Protein AF-A0A6B2ST60-F1 (afdb_monomer_lite)

Structure (mmCIF, N/CA/C/O backbone):
data_AF-A0A6B2ST60-F1
#
_entry.id   AF-A0A6B2ST60-F1
#
loop_
_atom_site.group_PDB
_atom_site.id
_atom_site.type_symbol
_atom_site.label_atom_id
_atom_site.label_alt_id
_atom_site.label_comp_id
_atom_site.label_asym_id
_atom_site.label_entity_id
_atom_site.label_seq_id
_atom_site.pdbx_PDB_ins_code
_atom_site.Cartn_x
_atom_site.Cartn_y
_atom_site.Cartn_z
_atom_site.occupancy
_atom_site.B_iso_or_equiv
_atom_site.auth_seq_id
_atom_site.auth_comp_id
_atom_site.auth_asym_id
_atom_site.auth_atom_id
_atom_site.pdbx_PDB_model_num
ATOM 1 N N . MET A 1 1 ? 48.185 10.633 -62.865 1.00 47.88 1 MET A N 1
ATOM 2 C CA . MET A 1 1 ? 47.017 10.040 -62.180 1.00 47.88 1 MET A CA 1
ATOM 3 C C . MET A 1 1 ? 47.296 10.080 -60.682 1.00 47.88 1 MET A C 1
ATOM 5 O O . MET A 1 1 ? 48.090 9.262 -60.229 1.00 47.88 1 MET A O 1
ATOM 9 N N . PRO A 1 2 ? 46.800 11.068 -59.916 1.00 46.81 2 PRO A N 1
ATOM 10 C CA . PRO A 1 2 ? 47.056 11.098 -58.483 1.00 46.81 2 PRO A CA 1
ATOM 11 C C . PRO A 1 2 ? 46.298 9.936 -57.837 1.00 46.81 2 PRO A C 1
ATOM 13 O O . PRO A 1 2 ? 45.072 9.893 -57.831 1.00 46.81 2 PRO A O 1
ATOM 16 N N . SER A 1 3 ? 47.044 8.956 -57.338 1.00 58.31 3 SER A N 1
ATOM 17 C CA . SER A 1 3 ? 46.531 7.870 -56.511 1.00 58.31 3 SER A CA 1
ATOM 18 C C . SER A 1 3 ? 45.890 8.477 -55.264 1.00 58.31 3 SER A C 1
ATOM 20 O O . SER A 1 3 ? 46.599 9.047 -54.430 1.00 58.31 3 SER A O 1
ATOM 22 N N . ALA A 1 4 ? 44.563 8.392 -55.160 1.00 59.69 4 ALA A N 1
ATOM 23 C CA . ALA A 1 4 ? 43.812 8.849 -54.002 1.00 59.69 4 ALA A CA 1
ATOM 24 C C . ALA A 1 4 ? 44.256 8.041 -52.778 1.00 59.69 4 ALA A C 1
ATOM 26 O O . ALA A 1 4 ? 43.821 6.912 -52.552 1.00 59.69 4 ALA A O 1
ATOM 27 N N . ARG A 1 5 ? 45.180 8.602 -51.995 1.00 66.00 5 ARG A N 1
ATOM 28 C CA . ARG A 1 5 ? 45.523 8.068 -50.682 1.00 66.00 5 ARG A CA 1
ATOM 29 C C . ARG A 1 5 ? 44.326 8.386 -49.800 1.00 66.00 5 ARG A C 1
ATOM 31 O O . ARG A 1 5 ? 44.211 9.510 -49.319 1.00 66.00 5 ARG A O 1
ATOM 38 N N . LEU A 1 6 ? 43.405 7.434 -49.656 1.00 64.38 6 LEU A N 1
ATOM 39 C CA . LEU A 1 6 ? 42.341 7.531 -48.660 1.00 64.38 6 LEU A CA 1
ATOM 40 C C . LEU A 1 6 ? 43.009 7.919 -47.332 1.00 64.38 6 LEU A C 1
ATOM 42 O O . LEU A 1 6 ? 43.951 7.232 -46.916 1.00 64.38 6 LEU A O 1
ATOM 46 N N . PRO A 1 7 ? 42.618 9.044 -46.706 1.00 75.81 7 PRO A N 1
ATOM 47 C CA . PRO A 1 7 ? 43.226 9.451 -45.453 1.00 75.81 7 PRO A CA 1
ATOM 48 C C . PRO A 1 7 ? 43.049 8.289 -44.478 1.00 75.81 7 PRO A C 1
ATOM 50 O O . PRO A 1 7 ? 41.958 7.738 -44.363 1.00 75.81 7 PRO A O 1
ATOM 53 N N . ARG A 1 8 ? 44.129 7.873 -43.805 1.00 77.19 8 ARG A N 1
ATOM 54 C CA . ARG A 1 8 ? 44.174 6.660 -42.954 1.00 77.19 8 ARG A CA 1
ATOM 55 C C . ARG A 1 8 ? 43.119 6.659 -41.830 1.00 77.19 8 ARG A C 1
ATOM 57 O O . ARG A 1 8 ? 42.906 5.637 -41.192 1.00 77.19 8 ARG A O 1
ATOM 64 N N . TRP A 1 9 ? 42.456 7.795 -41.618 1.00 80.94 9 TRP A N 1
ATOM 65 C CA . TRP A 1 9 ? 41.358 8.009 -40.683 1.00 80.94 9 TRP A CA 1
ATOM 66 C C . TRP A 1 9 ? 39.961 7.678 -41.243 1.00 80.94 9 TRP A C 1
ATOM 68 O O . TRP A 1 9 ? 39.014 7.518 -40.485 1.00 80.94 9 TRP A O 1
ATOM 78 N N . LEU A 1 10 ? 39.810 7.506 -42.556 1.00 88.56 10 LEU A N 1
ATOM 79 C CA . LEU A 1 10 ? 38.510 7.223 -43.171 1.00 88.56 10 LEU A CA 1
ATOM 80 C C . LEU A 1 10 ? 38.044 5.790 -42.880 1.00 88.56 10 LEU A C 1
ATOM 82 O O . LEU A 1 10 ? 36.866 5.559 -42.635 1.00 88.56 10 LEU A O 1
ATOM 86 N N . LEU A 1 11 ? 38.985 4.843 -42.823 1.00 89.56 11 LEU A N 1
ATOM 87 C CA . LEU A 1 11 ? 38.706 3.450 -42.480 1.00 89.56 11 LEU A CA 1
ATOM 88 C C . LEU A 1 11 ? 38.106 3.288 -41.064 1.00 89.56 11 LEU A C 1
ATOM 90 O O . LEU A 1 11 ? 37.039 2.682 -40.962 1.00 89.56 11 LEU A O 1
ATOM 94 N N . PRO A 1 12 ? 38.703 3.833 -39.978 1.00 91.75 12 PRO A N 1
ATOM 95 C CA . PRO A 1 12 ? 38.102 3.730 -38.649 1.00 91.75 12 PRO A CA 1
ATOM 96 C C . PRO A 1 12 ? 36.777 4.494 -38.532 1.00 91.75 12 PRO A C 1
ATOM 98 O O . PRO A 1 12 ? 35.884 4.028 -37.832 1.00 91.75 12 PRO A O 1
ATOM 101 N N . VAL A 1 13 ? 36.603 5.616 -39.240 1.00 94.19 13 VAL A N 1
ATOM 102 C CA . VAL A 1 13 ? 35.330 6.361 -39.246 1.00 94.19 13 VAL A CA 1
ATOM 103 C C . VAL A 1 13 ? 34.214 5.549 -39.899 1.00 94.19 13 VAL A C 1
ATOM 105 O O . VAL A 1 13 ? 33.128 5.445 -39.337 1.00 94.19 13 VAL A O 1
ATOM 108 N N . VAL A 1 14 ? 34.474 4.924 -41.048 1.00 94.88 14 VAL A N 1
ATOM 109 C CA . VAL A 1 14 ? 33.489 4.051 -41.705 1.00 94.88 14 VAL A CA 1
ATOM 110 C C . VAL A 1 14 ? 33.150 2.857 -40.815 1.00 94.88 14 VAL A C 1
ATOM 112 O O . VAL A 1 14 ? 31.975 2.530 -40.667 1.00 94.88 14 VAL A O 1
ATOM 115 N N . LEU A 1 15 ? 34.148 2.247 -40.167 1.00 95.94 15 LEU A N 1
ATOM 116 C CA . LEU A 1 15 ? 33.921 1.147 -39.229 1.00 95.94 15 LEU A CA 1
ATOM 117 C C . LEU A 1 15 ? 33.033 1.575 -38.050 1.00 95.94 15 LEU A C 1
ATOM 119 O O . LEU A 1 15 ? 32.111 0.848 -37.691 1.00 95.94 15 LEU A O 1
ATOM 123 N N . LEU A 1 16 ? 33.270 2.767 -37.491 1.00 96.31 16 LEU A N 1
ATOM 124 C CA . LEU A 1 16 ? 32.456 3.339 -36.418 1.00 96.31 16 LEU A CA 1
ATOM 125 C C . LEU A 1 16 ? 31.006 3.560 -36.870 1.00 96.31 16 LEU A C 1
ATOM 127 O O . LEU A 1 16 ? 30.079 3.195 -36.153 1.00 96.31 16 LEU A O 1
ATOM 131 N N . VAL A 1 17 ? 30.801 4.127 -38.062 1.00 96.69 17 VAL A N 1
ATOM 132 C CA . VAL A 1 17 ? 29.460 4.382 -38.613 1.00 96.69 17 VAL A CA 1
ATOM 133 C C . VAL A 1 17 ? 28.707 3.074 -38.851 1.00 96.69 17 VAL A C 1
ATOM 135 O O . VAL A 1 17 ? 27.539 2.969 -38.481 1.00 96.69 17 VAL A O 1
ATOM 138 N N . VAL A 1 18 ? 29.370 2.059 -39.413 1.00 96.88 18 VAL A N 1
ATOM 139 C CA . VAL A 1 18 ? 28.778 0.725 -39.593 1.00 96.88 18 VAL A CA 1
ATOM 140 C C . VAL A 1 18 ? 28.423 0.109 -38.240 1.00 96.88 18 VAL A C 1
ATOM 142 O O . VAL A 1 18 ? 27.311 -0.384 -38.070 1.00 96.88 18 VAL A O 1
ATOM 145 N N . TRP A 1 19 ? 29.326 0.184 -37.259 1.00 96.38 19 TRP A N 1
ATOM 146 C CA . TRP A 1 19 ? 29.090 -0.333 -35.911 1.00 96.38 19 TRP A CA 1
ATOM 147 C C . TRP A 1 19 ? 27.890 0.345 -35.235 1.00 96.38 19 TRP A C 1
ATOM 149 O O . TRP A 1 19 ? 27.014 -0.341 -34.708 1.00 96.38 19 TRP A O 1
ATOM 159 N N . LEU A 1 20 ? 27.792 1.676 -35.322 1.00 96.12 20 LEU A N 1
ATOM 160 C CA . LEU A 1 20 ? 26.656 2.442 -34.803 1.00 96.12 20 LEU A CA 1
ATOM 161 C C . LEU A 1 20 ? 25.350 2.092 -35.525 1.00 96.12 20 LEU A C 1
ATOM 163 O O . LEU A 1 20 ? 24.321 1.944 -34.872 1.00 96.12 20 LEU A O 1
ATOM 167 N N . GLY A 1 21 ? 25.381 1.914 -36.849 1.00 95.94 21 GLY A N 1
ATOM 168 C CA . GLY A 1 21 ? 24.209 1.512 -37.630 1.00 95.94 21 GLY A CA 1
ATOM 169 C C . GLY A 1 21 ? 23.683 0.129 -37.236 1.00 95.94 21 GLY A C 1
ATOM 170 O O . GLY A 1 21 ? 22.478 -0.050 -37.048 1.00 95.94 21 GLY A O 1
ATOM 171 N N . VAL A 1 22 ? 24.580 -0.842 -37.039 1.00 94.31 22 VAL A N 1
ATOM 172 C CA . VAL A 1 22 ? 24.225 -2.186 -36.551 1.00 94.31 22 VAL A CA 1
ATOM 173 C C . VAL A 1 22 ? 23.687 -2.115 -35.119 1.00 94.31 22 VAL A C 1
ATOM 175 O O . VAL A 1 22 ? 22.629 -2.669 -34.840 1.00 94.31 22 VAL A O 1
ATOM 178 N N . GLY A 1 23 ? 24.351 -1.391 -34.215 1.00 91.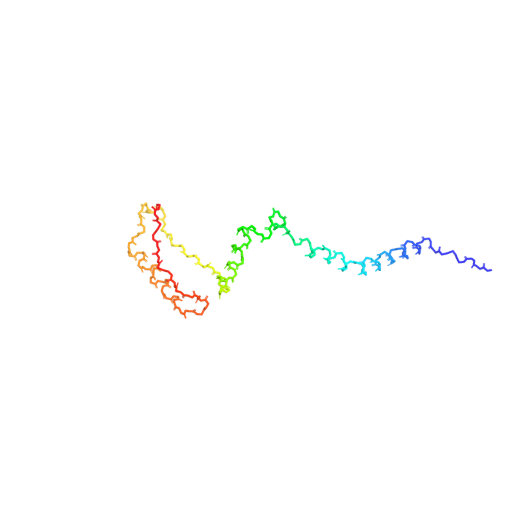50 23 GLY A N 1
ATOM 179 C CA . GLY A 1 23 ? 23.893 -1.231 -32.831 1.00 91.50 23 GLY A CA 1
ATOM 180 C C . GLY A 1 23 ? 22.528 -0.544 -32.720 1.00 91.50 23 GLY A C 1
ATOM 181 O O . GLY A 1 23 ? 21.684 -0.982 -31.944 1.00 91.50 23 GLY A O 1
ATOM 182 N N . ALA A 1 24 ? 22.269 0.481 -33.536 1.00 90.38 24 ALA A N 1
ATOM 183 C CA . ALA A 1 24 ? 20.987 1.185 -33.558 1.00 90.38 24 ALA A CA 1
ATOM 184 C C . ALA A 1 24 ? 19.842 0.316 -34.106 1.00 90.38 24 ALA A C 1
ATOM 186 O O . ALA A 1 24 ? 18.715 0.408 -33.624 1.00 90.38 24 ALA A O 1
ATOM 187 N N . THR A 1 25 ? 20.123 -0.544 -35.089 1.00 88.69 25 THR A N 1
ATOM 188 C CA . THR A 1 25 ? 19.115 -1.439 -35.683 1.00 88.69 25 THR A CA 1
ATOM 189 C C . THR A 1 25 ? 18.858 -2.688 -34.840 1.00 88.69 25 THR A C 1
ATOM 191 O O . THR A 1 25 ? 17.706 -3.101 -34.718 1.00 88.69 25 THR A O 1
ATOM 194 N N . LEU A 1 26 ? 19.891 -3.275 -34.223 1.00 85.38 26 LEU A N 1
ATOM 195 C CA . LEU A 1 26 ? 19.773 -4.481 -33.391 1.00 85.38 26 LEU A CA 1
ATOM 196 C C . LEU A 1 26 ? 19.476 -4.182 -31.910 1.00 85.38 26 LEU A C 1
ATOM 198 O O . LEU A 1 26 ? 18.933 -5.042 -31.219 1.00 85.38 26 LEU A O 1
ATOM 202 N N . GLY A 1 27 ? 19.777 -2.979 -31.414 1.00 81.94 27 GLY A N 1
ATOM 203 C CA . GLY A 1 27 ? 19.562 -2.570 -30.019 1.00 81.94 27 GLY A CA 1
ATOM 204 C C . GLY A 1 27 ? 18.134 -2.803 -29.498 1.00 81.94 27 GLY A C 1
ATOM 205 O O . GLY A 1 27 ? 17.980 -3.403 -28.433 1.00 81.94 27 GLY A O 1
ATOM 206 N N . PRO A 1 28 ? 17.075 -2.442 -30.251 1.00 80.44 28 PRO A N 1
ATOM 207 C CA . PRO A 1 28 ? 15.695 -2.725 -29.854 1.00 80.44 28 PRO A CA 1
ATOM 208 C C . PRO A 1 28 ? 15.377 -4.223 -29.709 1.00 80.44 28 PRO A C 1
ATOM 210 O O . PRO A 1 28 ? 14.531 -4.595 -28.901 1.00 80.44 28 PRO A O 1
ATOM 213 N N . TYR A 1 29 ? 16.055 -5.101 -30.456 1.00 74.50 29 TYR A N 1
ATOM 214 C CA . TYR A 1 29 ? 15.858 -6.552 -30.357 1.00 74.50 29 TYR A CA 1
ATOM 215 C C . TYR A 1 29 ? 16.510 -7.143 -29.102 1.00 74.50 29 TYR A C 1
ATOM 217 O O . TYR A 1 29 ? 15.978 -8.097 -28.540 1.00 74.50 29 TYR A O 1
ATOM 225 N N . ALA A 1 30 ? 17.609 -6.556 -28.617 1.00 68.94 30 ALA A N 1
ATOM 226 C CA . ALA A 1 30 ? 18.214 -6.938 -27.341 1.00 68.94 30 ALA A CA 1
ATOM 227 C C . ALA A 1 30 ? 17.311 -6.584 -26.144 1.00 68.94 30 ALA A C 1
ATOM 229 O O . ALA A 1 30 ? 17.222 -7.361 -25.198 1.00 68.94 30 ALA A O 1
ATOM 230 N N . GLY A 1 31 ? 16.578 -5.464 -26.211 1.00 63.59 31 GLY A N 1
ATOM 231 C CA . GLY A 1 31 ? 15.576 -5.098 -25.199 1.00 63.59 31 GLY A CA 1
ATOM 232 C C . GLY A 1 31 ? 14.417 -6.098 -25.108 1.00 63.59 31 GLY A C 1
ATOM 233 O O . GLY A 1 31 ? 14.001 -6.461 -24.012 1.00 63.59 31 GLY A O 1
ATOM 234 N N . LYS A 1 32 ? 13.973 -6.637 -26.252 1.00 62.28 32 LYS A N 1
ATOM 235 C CA . LYS A 1 32 ? 12.922 -7.671 -26.319 1.00 62.28 32 LYS A CA 1
ATOM 236 C C . LYS A 1 32 ? 13.335 -9.018 -25.717 1.00 62.28 32 LYS A C 1
ATOM 238 O O . LYS A 1 32 ? 12.475 -9.790 -25.309 1.00 62.28 32 LYS A O 1
ATOM 243 N N . LEU A 1 33 ? 14.637 -9.310 -25.625 1.00 58.78 33 LEU A N 1
ATOM 244 C CA . LEU A 1 33 ? 15.136 -10.486 -24.896 1.00 58.78 33 LEU A CA 1
ATOM 245 C C . LEU A 1 33 ? 15.031 -10.305 -23.370 1.00 58.78 33 LEU A C 1
ATOM 247 O O . LEU A 1 33 ? 14.967 -11.295 -22.646 1.00 58.78 33 LEU A O 1
ATOM 251 N N . GLY A 1 34 ? 14.981 -9.062 -22.879 1.00 56.00 34 GLY A N 1
ATOM 252 C CA . GLY A 1 34 ? 14.784 -8.747 -21.462 1.00 56.00 34 GLY A CA 1
ATOM 253 C C . GLY A 1 34 ? 13.336 -8.898 -20.988 1.00 56.00 34 GLY A C 1
ATOM 254 O O . GLY A 1 34 ? 13.116 -9.165 -19.811 1.00 56.00 34 GLY A O 1
ATOM 255 N N . GLU A 1 35 ? 12.349 -8.804 -21.887 1.00 56.62 35 GLU A N 1
ATOM 256 C CA . GLU A 1 35 ? 10.921 -8.954 -21.545 1.00 56.62 35 GLU A CA 1
ATOM 257 C C . GLU A 1 35 ? 10.561 -10.395 -21.128 1.00 56.62 35 GLU A C 1
ATOM 259 O O . GLU A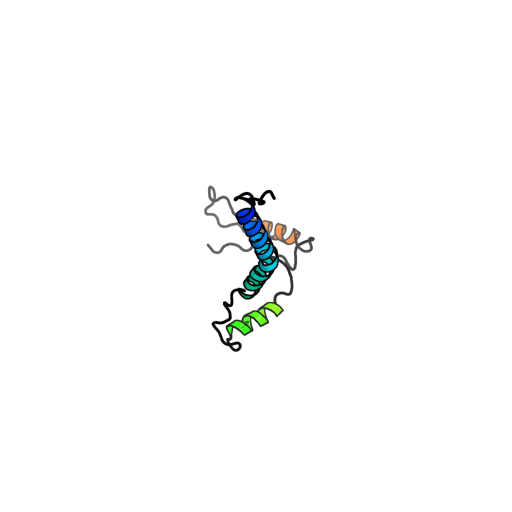 1 35 ? 9.670 -10.608 -20.305 1.00 56.62 35 GLU A O 1
ATOM 264 N N . VAL A 1 36 ? 11.308 -11.391 -21.620 1.00 52.41 36 VAL A N 1
ATOM 265 C CA . VAL A 1 36 ? 11.157 -12.816 -21.256 1.00 52.41 36 VAL A CA 1
ATOM 266 C C . VAL A 1 36 ? 12.076 -13.271 -20.122 1.00 52.41 36 VAL A C 1
ATOM 268 O O . VAL A 1 36 ? 11.943 -14.393 -19.647 1.00 52.41 36 VAL A O 1
ATOM 271 N N . ALA A 1 37 ? 12.922 -12.382 -19.598 1.00 48.53 37 ALA A N 1
ATOM 272 C CA . ALA A 1 37 ? 13.472 -12.518 -18.252 1.00 48.53 37 ALA A CA 1
ATOM 273 C C . ALA A 1 37 ? 12.508 -11.904 -17.219 1.00 48.53 37 ALA A C 1
ATOM 275 O O . ALA A 1 37 ? 12.925 -11.341 -16.208 1.00 48.53 37 ALA A O 1
ATOM 276 N N . THR A 1 38 ? 11.196 -12.010 -17.461 1.00 45.84 38 THR A N 1
ATOM 277 C CA . THR A 1 38 ? 10.221 -11.991 -16.374 1.00 45.84 38 THR A CA 1
ATOM 278 C C . THR A 1 38 ? 10.574 -13.167 -15.487 1.00 45.84 38 THR A C 1
ATOM 280 O O . THR A 1 38 ? 10.294 -14.306 -15.831 1.00 45.84 38 THR A O 1
ATOM 283 N N . ASN A 1 39 ? 11.300 -12.856 -14.418 1.00 48.09 39 ASN A N 1
ATOM 284 C CA . ASN A 1 39 ? 11.401 -13.582 -13.168 1.00 48.09 39 ASN A CA 1
ATOM 285 C C . ASN A 1 39 ? 10.452 -14.789 -13.098 1.00 48.09 39 ASN A C 1
ATOM 287 O O . ASN A 1 39 ? 9.358 -14.695 -12.540 1.00 48.09 39 ASN A O 1
ATOM 291 N N . ASP A 1 40 ? 10.872 -15.918 -13.668 1.00 52.66 40 ASP A N 1
ATOM 292 C CA . ASP A 1 40 ? 10.122 -17.163 -13.599 1.00 52.66 40 ASP A CA 1
ATOM 293 C C . ASP A 1 40 ? 10.377 -17.795 -12.225 1.00 52.66 40 ASP A C 1
ATOM 295 O O . ASP A 1 40 ? 10.899 -18.896 -12.077 1.00 52.66 40 ASP A O 1
ATOM 299 N N . GLN A 1 41 ? 10.033 -17.052 -11.171 1.00 46.81 41 GLN A N 1
ATOM 300 C CA . GLN A 1 41 ? 9.916 -17.577 -9.814 1.00 46.81 41 GLN A CA 1
ATOM 301 C C . GLN A 1 41 ? 8.800 -18.636 -9.724 1.00 46.81 41 GLN A C 1
ATOM 303 O O . GLN A 1 41 ? 8.698 -19.324 -8.711 1.00 46.81 41 GLN A O 1
ATOM 308 N N . ALA A 1 42 ? 8.003 -18.813 -10.788 1.00 49.88 42 ALA A N 1
ATOM 309 C CA . ALA A 1 42 ? 6.992 -19.854 -10.930 1.00 49.88 42 ALA A CA 1
ATOM 310 C C . ALA A 1 42 ? 7.505 -21.141 -11.619 1.00 49.88 42 ALA A C 1
ATOM 312 O O . ALA A 1 42 ? 6.889 -22.191 -11.443 1.00 49.88 42 ALA A O 1
ATOM 313 N N . ALA A 1 43 ? 8.645 -21.125 -12.324 1.00 53.41 43 ALA A N 1
ATOM 314 C CA . ALA A 1 43 ? 9.193 -22.298 -13.026 1.00 53.41 43 ALA A CA 1
ATOM 315 C C . ALA A 1 43 ? 9.664 -23.425 -12.103 1.00 53.41 43 ALA A C 1
ATOM 317 O O . ALA A 1 43 ? 9.896 -24.543 -12.566 1.00 53.41 43 ALA A O 1
ATOM 318 N N . PHE A 1 44 ? 9.799 -23.169 -10.803 1.00 53.94 44 PHE A N 1
ATOM 319 C CA . PHE A 1 44 ? 10.188 -24.203 -9.849 1.00 53.94 44 PHE A CA 1
ATOM 320 C C . PHE A 1 44 ? 9.028 -25.075 -9.374 1.00 53.94 44 PHE A C 1
ATOM 322 O O . PHE A 1 44 ? 9.277 -26.055 -8.672 1.00 53.94 44 PHE A O 1
ATOM 329 N N . LEU A 1 45 ? 7.780 -24.778 -9.753 1.00 54.91 45 LEU A N 1
ATOM 330 C CA . LEU A 1 45 ? 6.628 -25.555 -9.310 1.00 54.91 45 LEU A CA 1
ATOM 331 C C . LEU A 1 45 ? 5.710 -25.912 -10.495 1.00 54.91 45 LEU A C 1
ATOM 333 O O . LEU A 1 45 ? 5.300 -25.030 -11.248 1.00 54.91 45 LEU A O 1
ATOM 337 N N . PRO A 1 46 ? 5.364 -27.203 -10.691 1.00 54.16 46 PRO A N 1
ATOM 338 C CA . PRO A 1 46 ? 4.413 -27.624 -11.718 1.00 54.16 46 PRO A CA 1
ATOM 339 C C . PRO A 1 46 ? 3.120 -26.804 -11.635 1.00 54.16 46 PRO A C 1
ATOM 341 O O . PRO A 1 46 ? 2.670 -26.511 -10.533 1.00 54.16 46 PRO A O 1
ATOM 344 N N . ARG A 1 47 ? 2.452 -26.540 -12.770 1.00 53.78 47 ARG A N 1
ATOM 345 C CA . ARG A 1 47 ? 1.156 -25.811 -12.878 1.00 53.78 47 ARG A CA 1
ATOM 346 C C . ARG A 1 47 ? 0.019 -26.316 -11.963 1.00 53.78 47 ARG A C 1
ATOM 348 O O . ARG A 1 47 ? -1.047 -25.716 -11.902 1.00 53.78 47 ARG A O 1
ATOM 355 N N . ASN A 1 48 ? 0.242 -27.431 -11.276 1.00 50.75 48 ASN A N 1
ATOM 356 C CA . ASN A 1 48 ? -0.681 -28.103 -10.370 1.00 50.75 48 ASN A CA 1
ATOM 357 C C . ASN A 1 48 ? -0.337 -27.840 -8.892 1.00 50.75 48 ASN A C 1
ATOM 359 O O . ASN A 1 48 ? -0.971 -28.426 -8.017 1.00 50.75 48 ASN A O 1
ATOM 363 N N . ALA A 1 49 ? 0.688 -27.031 -8.615 1.00 62.81 49 ALA A N 1
ATOM 364 C CA . ALA A 1 49 ? 1.087 -26.665 -7.272 1.00 62.81 49 ALA A CA 1
ATOM 365 C C . ALA A 1 49 ? 0.002 -25.803 -6.626 1.00 62.81 49 ALA A C 1
ATOM 367 O O . ALA A 1 49 ? -0.528 -24.862 -7.219 1.00 62.81 49 ALA A O 1
ATOM 368 N N . GLU A 1 50 ? -0.317 -26.132 -5.381 1.00 59.25 50 GLU A N 1
ATOM 369 C CA . GLU A 1 50 ? -1.298 -25.419 -4.567 1.00 59.25 50 GLU A CA 1
ATOM 370 C C . GLU A 1 50 ? -0.980 -23.916 -4.475 1.00 59.25 50 GLU A C 1
ATOM 372 O O . GLU A 1 50 ? -1.882 -23.085 -4.546 1.00 59.25 50 GLU A O 1
ATOM 377 N N . SER A 1 51 ? 0.310 -23.561 -4.482 1.00 62.91 51 SER A N 1
ATOM 378 C CA . SER A 1 51 ? 0.810 -22.183 -4.487 1.00 62.91 51 SER A CA 1
ATOM 379 C C . SER A 1 51 ? 0.373 -21.357 -5.706 1.00 62.91 51 SER A C 1
ATOM 381 O O . SER A 1 51 ? 0.163 -20.156 -5.570 1.00 62.91 51 SER A O 1
ATOM 383 N N . THR A 1 52 ? 0.176 -21.968 -6.881 1.00 64.31 52 THR A N 1
ATOM 384 C CA . THR A 1 52 ? -0.305 -21.252 -8.080 1.00 64.31 52 THR A CA 1
ATOM 385 C C . THR A 1 52 ? -1.813 -21.013 -8.021 1.00 64.31 52 THR A C 1
ATOM 387 O O . THR A 1 52 ? -2.288 -19.951 -8.415 1.00 64.31 52 THR A O 1
ATOM 390 N N . ARG A 1 53 ? -2.576 -21.956 -7.449 1.00 66.12 53 ARG A N 1
ATOM 391 C CA . ARG A 1 53 ? -4.031 -21.800 -7.269 1.00 66.12 53 ARG A CA 1
ATOM 392 C C . ARG A 1 53 ? -4.375 -20.655 -6.314 1.00 66.12 53 ARG A C 1
ATOM 394 O O . ARG A 1 53 ? -5.388 -19.995 -6.513 1.00 66.12 53 ARG A O 1
ATOM 401 N N . VAL A 1 54 ? -3.527 -20.397 -5.314 1.00 69.81 54 VAL A N 1
ATOM 402 C CA . VAL A 1 54 ? -3.688 -19.257 -4.394 1.00 69.81 54 VAL A CA 1
ATOM 403 C C . VAL A 1 54 ? -3.554 -17.920 -5.128 1.00 69.81 54 VAL A C 1
ATOM 405 O O . VAL A 1 54 ? -4.330 -17.011 -4.859 1.00 69.81 54 VAL A O 1
ATOM 408 N N . ILE A 1 55 ? -2.633 -17.805 -6.088 1.00 64.25 55 ILE A N 1
ATOM 409 C CA . ILE A 1 55 ? -2.436 -16.574 -6.874 1.00 64.25 55 ILE A CA 1
ATOM 410 C C . ILE A 1 55 ? -3.649 -16.294 -7.775 1.00 64.25 55 ILE A C 1
ATOM 412 O O . ILE A 1 55 ? -4.111 -15.158 -7.867 1.00 64.25 55 ILE A O 1
ATOM 416 N N . ASP A 1 56 ? -4.207 -17.326 -8.410 1.00 66.19 56 ASP A N 1
ATOM 417 C CA . ASP A 1 56 ? -5.423 -17.170 -9.217 1.00 66.19 56 ASP A CA 1
ATOM 418 C C . ASP A 1 56 ? -6.649 -16.842 -8.354 1.00 66.19 56 ASP A C 1
ATOM 420 O O . ASP A 1 56 ? -7.483 -16.031 -8.754 1.00 66.19 56 ASP A O 1
ATOM 424 N N . ALA A 1 57 ? -6.733 -17.404 -7.144 1.00 68.25 57 ALA A N 1
ATOM 425 C CA . ALA A 1 57 ? -7.768 -17.047 -6.180 1.00 68.25 57 ALA A CA 1
ATOM 426 C C . ALA A 1 57 ? -7.620 -15.599 -5.674 1.00 68.25 57 ALA A C 1
ATOM 428 O O . ALA A 1 57 ? -8.629 -14.916 -5.530 1.00 68.25 57 ALA A O 1
ATOM 429 N N . GLN A 1 58 ? -6.396 -15.101 -5.453 1.00 64.62 58 GLN A N 1
ATOM 430 C CA . GLN A 1 58 ? -6.140 -13.717 -5.025 1.00 64.62 58 GLN A CA 1
ATOM 431 C C . GLN A 1 58 ? -6.624 -12.678 -6.040 1.00 64.62 58 GLN A C 1
ATOM 433 O O . GLN A 1 58 ? -7.189 -11.668 -5.635 1.00 64.62 58 GLN A O 1
ATOM 438 N N . ARG A 1 59 ? -6.528 -12.957 -7.347 1.00 64.62 59 ARG A N 1
ATOM 439 C CA . ARG A 1 59 ? -7.084 -12.067 -8.384 1.00 64.62 59 ARG A CA 1
ATOM 440 C C . ARG A 1 59 ? -8.599 -11.870 -8.277 1.00 64.62 59 ARG A C 1
ATOM 442 O O . ARG A 1 59 ? -9.106 -10.849 -8.721 1.00 64.62 59 ARG A O 1
ATOM 449 N N . ALA A 1 60 ? -9.327 -12.816 -7.681 1.00 63.81 60 ALA A N 1
ATOM 450 C CA . ALA A 1 60 ? -10.753 -12.651 -7.394 1.00 63.81 60 ALA A CA 1
ATOM 451 C C . ALA A 1 60 ? -11.025 -11.759 -6.163 1.00 63.81 60 ALA A C 1
ATOM 453 O O . ALA A 1 60 ? -12.163 -11.339 -5.955 1.00 63.81 60 ALA A O 1
ATOM 454 N N . PHE A 1 61 ? -10.003 -11.473 -5.350 1.00 64.00 61 PHE A N 1
ATOM 455 C CA . PHE A 1 61 ? -10.057 -10.563 -4.202 1.00 64.00 61 PHE A CA 1
ATOM 456 C C . PHE A 1 61 ? -9.462 -9.175 -4.495 1.00 64.00 61 PHE A C 1
ATOM 458 O O . PHE A 1 61 ? -9.768 -8.248 -3.748 1.00 64.00 61 PHE A O 1
ATOM 465 N N . ASP A 1 62 ? -8.715 -9.000 -5.594 1.00 58.59 62 ASP A N 1
ATOM 466 C CA . ASP A 1 62 ? -8.300 -7.696 -6.155 1.00 58.59 62 ASP A CA 1
ATOM 467 C C . ASP A 1 62 ? -9.500 -6.942 -6.768 1.00 58.59 62 ASP A C 1
ATOM 469 O O . ASP A 1 62 ? -9.531 -6.600 -7.949 1.00 58.59 62 ASP A O 1
ATOM 473 N N . GLN A 1 63 ? -10.554 -6.729 -5.980 1.00 56.59 63 GLN A N 1
ATOM 474 C CA . GLN A 1 63 ? -11.782 -6.080 -6.448 1.00 56.59 63 GLN A CA 1
ATOM 475 C C . GLN A 1 63 ? -11.740 -4.552 -6.333 1.00 56.59 63 GLN A C 1
ATOM 477 O O . GLN A 1 63 ? -12.585 -3.886 -6.926 1.00 56.59 63 GLN A O 1
ATOM 482 N N . GLU A 1 64 ? -10.750 -3.975 -5.646 1.00 60.38 64 GLU A N 1
ATOM 483 C CA . GLU A 1 64 ? -10.618 -2.526 -5.484 1.00 60.38 64 GLU A CA 1
ATOM 484 C C . GLU A 1 64 ? -9.140 -2.119 -5.541 1.00 60.38 64 GLU A C 1
ATOM 486 O O . GLU A 1 64 ? -8.336 -2.571 -4.729 1.00 60.38 64 GLU A O 1
ATOM 491 N N . GLU A 1 65 ? -8.791 -1.234 -6.481 1.00 70.38 65 GLU A N 1
ATOM 492 C CA . GLU A 1 65 ? -7.470 -0.598 -6.649 1.00 70.38 65 GLU A CA 1
ATOM 493 C C . GLU A 1 65 ? -7.198 0.409 -5.505 1.00 70.38 65 GLU A C 1
ATOM 495 O O . GLU A 1 65 ? -6.910 1.588 -5.706 1.00 70.38 65 GLU A O 1
ATOM 500 N N . SER A 1 66 ? -7.384 -0.039 -4.265 1.00 75.31 66 SER A N 1
ATOM 501 C CA . SER A 1 66 ? -7.234 0.753 -3.052 1.00 75.31 66 SER A CA 1
ATOM 502 C C . SER A 1 66 ? -6.004 0.291 -2.282 1.00 75.31 66 SER A C 1
ATOM 504 O O . SER A 1 66 ? -5.714 -0.899 -2.170 1.00 75.31 66 SER A O 1
ATOM 506 N N . VAL A 1 67 ? -5.251 1.254 -1.760 1.00 82.75 67 VAL A N 1
ATOM 507 C CA . VAL A 1 67 ? -4.082 0.979 -0.924 1.00 82.75 67 VAL A CA 1
ATOM 508 C C . VAL A 1 67 ? -4.505 1.126 0.539 1.00 82.75 67 VAL A C 1
ATOM 510 O O . VAL A 1 67 ? -5.150 2.124 0.874 1.00 82.75 67 VAL A O 1
ATOM 513 N N . PRO A 1 68 ? -4.156 0.180 1.431 1.00 86.94 68 PRO A N 1
ATOM 514 C CA . PRO A 1 68 ? -4.486 0.301 2.844 1.00 86.94 68 PRO A CA 1
ATOM 515 C C . PRO A 1 68 ? -3.790 1.518 3.465 1.00 86.94 68 PRO A C 1
ATOM 517 O O . PRO A 1 68 ? -2.576 1.687 3.349 1.00 86.94 68 PRO A O 1
ATOM 520 N N . ALA A 1 69 ? -4.560 2.345 4.171 1.00 89.19 69 ALA A N 1
ATOM 521 C CA . ALA A 1 69 ? -4.050 3.442 4.984 1.00 89.19 69 ALA A CA 1
ATOM 522 C C . ALA A 1 69 ? -4.103 3.056 6.469 1.00 89.19 69 ALA A C 1
ATOM 524 O O . ALA A 1 69 ? -5.148 2.645 6.971 1.00 89.19 69 ALA A O 1
ATOM 525 N N . ILE A 1 70 ? -2.982 3.205 7.178 1.00 91.19 70 ILE A N 1
ATOM 526 C CA . ILE A 1 70 ? -2.863 2.879 8.606 1.00 91.19 70 ILE A CA 1
ATOM 527 C C . ILE A 1 70 ? -2.558 4.168 9.370 1.00 91.19 70 ILE A C 1
ATOM 529 O O . ILE A 1 70 ? -1.588 4.857 9.059 1.00 91.19 70 ILE A O 1
ATOM 533 N N . VAL A 1 71 ? -3.376 4.492 10.374 1.00 91.06 71 VAL A N 1
ATOM 534 C CA . VAL A 1 71 ? -3.194 5.672 11.234 1.00 91.06 71 VAL A CA 1
ATOM 535 C C . VAL A 1 71 ? -2.875 5.217 12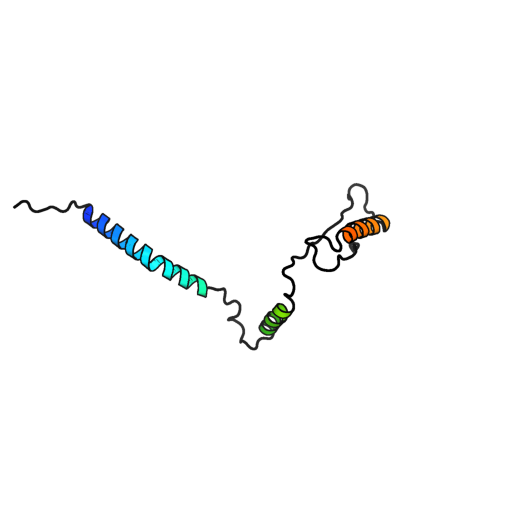.652 1.00 91.06 71 VAL A C 1
ATOM 537 O O . VAL A 1 71 ? -3.610 4.418 13.229 1.00 91.06 71 VAL A O 1
ATOM 540 N N . VAL A 1 72 ? -1.791 5.746 13.220 1.00 90.81 72 VAL A N 1
ATOM 541 C CA . VAL A 1 72 ? -1.321 5.407 14.568 1.00 90.81 72 VAL A CA 1
ATOM 542 C C . VAL A 1 72 ? -1.375 6.655 15.444 1.00 90.81 72 VAL A C 1
ATOM 544 O O . VAL A 1 72 ? -0.764 7.671 15.119 1.00 90.81 72 VAL A O 1
ATOM 547 N N . TRP A 1 73 ? -2.098 6.575 16.562 1.00 87.69 73 TRP A N 1
ATOM 548 C CA . TRP A 1 73 ? -2.072 7.595 17.613 1.00 87.69 73 TRP A CA 1
ATOM 549 C C . TRP A 1 73 ? -1.064 7.196 18.684 1.00 87.69 73 TRP A C 1
ATOM 551 O O . TRP A 1 73 ? -1.134 6.092 19.217 1.00 87.69 73 TRP A O 1
ATOM 561 N N . THR A 1 74 ? -0.158 8.108 19.027 1.00 83.50 74 THR A N 1
ATOM 562 C CA . THR A 1 74 ? 0.822 7.923 20.101 1.00 83.50 74 THR A CA 1
ATOM 563 C C . THR A 1 74 ? 0.552 8.912 21.236 1.00 83.50 74 THR A C 1
ATOM 565 O O . THR A 1 74 ? 0.104 10.037 21.005 1.00 83.50 74 THR A O 1
ATOM 568 N N . ALA A 1 75 ? 0.794 8.487 22.476 1.00 74.88 75 ALA A N 1
ATOM 569 C CA . ALA A 1 75 ? 0.868 9.378 23.631 1.00 74.88 75 ALA A CA 1
ATOM 570 C C . ALA A 1 75 ? 2.342 9.654 23.945 1.00 74.88 75 ALA A C 1
ATOM 572 O O . ALA A 1 75 ? 3.179 8.761 23.813 1.00 74.88 75 ALA A O 1
ATOM 573 N N . ASP A 1 76 ? 2.663 10.888 24.331 1.00 71.19 76 ASP A N 1
ATOM 574 C CA . ASP A 1 76 ? 4.039 11.287 24.620 1.00 71.19 76 ASP A CA 1
ATOM 575 C C . ASP A 1 76 ? 4.548 10.554 25.874 1.00 71.19 76 ASP A C 1
ATOM 577 O O . ASP A 1 76 ? 4.063 10.757 26.993 1.00 71.19 76 ASP A O 1
ATOM 581 N N . SER A 1 77 ? 5.510 9.652 25.678 1.00 59.16 77 SER A N 1
ATOM 582 C CA . SER A 1 77 ? 5.996 8.725 26.702 1.00 59.16 77 SER A CA 1
ATOM 583 C C . SER A 1 77 ? 6.783 9.414 27.819 1.00 59.16 77 SER A C 1
ATOM 585 O O . SER A 1 77 ? 7.085 8.784 28.830 1.00 59.16 77 SER A O 1
ATOM 587 N N . ALA A 1 78 ? 7.124 10.700 27.667 1.00 55.91 78 ALA A N 1
ATOM 588 C CA . ALA A 1 78 ? 7.848 11.460 28.685 1.00 55.91 78 ALA A CA 1
ATOM 589 C C . ALA A 1 78 ? 7.006 11.751 29.943 1.00 55.91 78 ALA A C 1
ATOM 591 O O . ALA A 1 78 ? 7.570 11.998 31.007 1.00 55.91 78 ALA A O 1
ATOM 592 N N . ALA A 1 79 ? 5.673 11.700 29.846 1.00 52.09 79 ALA A N 1
ATOM 593 C CA . ALA A 1 79 ? 4.774 11.992 30.966 1.00 52.09 79 ALA A CA 1
ATOM 594 C C . ALA A 1 79 ? 3.902 10.802 31.391 1.00 52.09 79 ALA A C 1
ATOM 596 O O . ALA A 1 79 ? 3.152 10.908 32.364 1.00 52.09 79 ALA A O 1
ATOM 597 N N . SER A 1 80 ? 3.925 9.683 30.666 1.00 53.69 80 SER A N 1
ATOM 598 C CA . SER A 1 80 ? 2.920 8.642 30.863 1.00 53.69 80 SER A CA 1
ATOM 599 C C . SER A 1 80 ? 3.418 7.274 30.408 1.00 53.69 80 SER A C 1
ATOM 601 O O . SER A 1 80 ? 3.326 6.925 29.240 1.00 53.69 80 SER A O 1
ATOM 603 N N . SER A 1 81 ? 3.791 6.425 31.365 1.00 54.75 81 SER A N 1
ATOM 604 C CA . SER A 1 81 ? 3.636 4.961 31.253 1.00 54.75 81 SER A CA 1
ATOM 605 C C . SER A 1 81 ? 2.148 4.549 31.276 1.00 54.75 81 SER A C 1
ATOM 607 O O . SER A 1 81 ? 1.797 3.434 31.654 1.00 54.75 81 SER A O 1
ATOM 609 N N . GLU A 1 82 ? 1.254 5.493 30.980 1.00 61.00 82 GLU A N 1
ATOM 610 C CA . GLU A 1 82 ? -0.188 5.376 31.109 1.00 61.00 82 GLU A CA 1
ATOM 611 C C . GLU A 1 82 ? -0.718 4.906 29.757 1.00 61.00 82 GLU A C 1
ATOM 613 O O . GLU A 1 82 ? -0.468 5.537 28.727 1.00 61.00 82 GLU A O 1
ATOM 618 N N . ARG A 1 83 ? -1.433 3.777 29.759 1.00 66.19 83 ARG A N 1
ATOM 619 C CA . ARG A 1 83 ? -2.177 3.313 28.585 1.00 66.19 83 ARG A CA 1
ATOM 620 C C . ARG A 1 83 ? -3.077 4.439 28.072 1.00 66.19 83 ARG A C 1
ATOM 622 O O . ARG A 1 83 ? -3.614 5.216 28.865 1.00 66.19 83 ARG A O 1
ATOM 629 N N . LEU A 1 84 ? -3.260 4.499 26.750 1.00 73.38 84 LEU A N 1
ATOM 630 C CA . LEU A 1 84 ? -4.227 5.408 26.132 1.00 73.38 84 LEU A CA 1
ATOM 631 C C . LEU A 1 84 ? -5.582 5.248 26.833 1.00 73.38 84 LEU A C 1
ATOM 633 O O . LEU A 1 84 ? -6.092 4.137 26.965 1.00 73.38 84 LEU A O 1
ATOM 637 N N . ARG A 1 85 ? -6.154 6.356 27.309 1.00 80.44 85 ARG A N 1
ATOM 638 C CA . ARG A 1 85 ? -7.441 6.339 28.016 1.00 80.44 85 ARG A CA 1
ATOM 639 C C . ARG A 1 85 ? -8.579 6.098 27.027 1.00 80.44 85 ARG A C 1
ATOM 641 O O . ARG A 1 85 ? -8.516 6.561 25.886 1.00 80.44 85 ARG A O 1
ATOM 648 N N . ASP A 1 86 ? -9.685 5.528 27.501 1.00 85.12 86 ASP A N 1
ATOM 649 C CA . ASP A 1 86 ? -10.907 5.317 26.704 1.00 85.12 86 ASP A CA 1
ATOM 650 C C . ASP A 1 86 ? -11.395 6.600 26.011 1.00 85.12 86 ASP A C 1
ATOM 652 O O . ASP A 1 86 ? -11.902 6.576 24.888 1.00 85.12 86 ASP A O 1
ATOM 656 N N . SER A 1 87 ? -11.203 7.760 26.649 1.00 85.69 87 SER A N 1
ATOM 657 C CA . SER A 1 87 ? -11.555 9.062 26.075 1.00 85.69 87 SER A CA 1
ATOM 658 C C . SER A 1 87 ? -10.710 9.426 24.849 1.00 85.69 87 SER A C 1
ATOM 660 O O . SER A 1 87 ? -11.236 10.003 23.894 1.00 85.69 87 SER A O 1
ATOM 662 N N . GLN A 1 88 ? -9.424 9.066 24.844 1.00 86.94 88 GLN A N 1
ATOM 663 C CA . GLN A 1 88 ? -8.516 9.275 23.716 1.00 86.94 88 GLN A CA 1
ATOM 664 C C . GLN A 1 88 ? -8.856 8.316 22.572 1.00 86.94 88 GLN A C 1
ATOM 666 O O . GLN A 1 88 ? -8.951 8.750 21.424 1.00 86.94 88 GLN A O 1
ATOM 671 N N . GLN A 1 89 ? -9.153 7.049 22.880 1.00 89.50 89 GLN A N 1
ATOM 672 C CA . GLN A 1 89 ? -9.629 6.084 21.887 1.00 89.50 89 GLN A CA 1
ATOM 673 C C . GLN A 1 89 ? -10.956 6.534 21.253 1.00 89.50 89 GLN A C 1
ATOM 675 O O . GLN A 1 89 ? -11.121 6.485 20.030 1.00 89.50 89 GLN A O 1
ATOM 680 N N . ALA A 1 90 ? -11.900 7.030 22.057 1.00 91.44 90 ALA A N 1
ATOM 681 C CA . ALA A 1 90 ? -13.166 7.563 21.564 1.00 91.44 90 ALA A CA 1
ATOM 682 C C . ALA A 1 90 ? -12.962 8.797 20.668 1.00 91.44 90 ALA A C 1
ATOM 684 O O . ALA A 1 90 ? -13.668 8.958 19.669 1.00 91.44 90 ALA A O 1
ATOM 685 N N . ALA A 1 91 ? -11.993 9.657 20.996 1.00 91.12 91 ALA A N 1
ATOM 686 C CA . ALA A 1 91 ? -11.629 10.805 20.172 1.00 91.12 91 ALA A CA 1
ATOM 687 C C . ALA A 1 91 ? -11.013 10.384 18.829 1.00 91.12 91 ALA A C 1
ATOM 689 O O . ALA A 1 91 ? -11.483 10.849 17.790 1.00 91.12 91 ALA A O 1
ATOM 690 N N . ALA A 1 92 ? -10.048 9.460 18.836 1.00 91.81 92 ALA A N 1
ATOM 691 C CA . ALA A 1 92 ? -9.437 8.907 17.625 1.00 91.81 92 ALA A CA 1
ATOM 692 C C . ALA A 1 92 ? -10.483 8.236 16.723 1.00 91.81 92 ALA A C 1
ATOM 694 O O . ALA A 1 92 ? -10.571 8.513 15.529 1.00 91.81 92 ALA A O 1
ATOM 695 N N . THR A 1 93 ? -11.374 7.442 17.317 1.00 93.56 93 THR A N 1
ATOM 696 C CA . THR A 1 93 ? -12.475 6.799 16.593 1.00 93.56 93 THR A CA 1
ATOM 697 C C . THR A 1 93 ? -13.422 7.826 15.965 1.00 93.56 93 THR A C 1
ATOM 699 O O . THR A 1 93 ? -13.888 7.639 14.844 1.00 93.56 93 THR A O 1
ATOM 702 N N . ARG A 1 94 ? -13.727 8.929 16.659 1.00 93.69 94 ARG A N 1
ATOM 703 C CA . ARG A 1 94 ? -14.569 10.001 16.106 1.00 93.69 94 ARG A CA 1
ATOM 704 C C . ARG A 1 94 ? -13.890 10.708 14.931 1.00 93.69 94 ARG A C 1
ATOM 706 O O . ARG A 1 94 ? -14.569 11.010 13.956 1.00 93.69 94 ARG A O 1
ATOM 713 N N . ALA A 1 95 ? -12.580 10.941 15.017 1.00 92.50 95 ALA A N 1
ATOM 714 C CA . ALA A 1 95 ? -11.804 11.511 13.919 1.00 92.50 95 ALA A CA 1
ATOM 715 C C . ALA A 1 95 ? -11.823 10.589 12.688 1.00 92.50 95 ALA A C 1
ATOM 717 O O . ALA A 1 95 ? -12.137 11.046 11.595 1.00 92.50 95 ALA A O 1
ATOM 718 N N . LEU A 1 96 ? -11.600 9.286 12.875 1.00 92.69 96 LEU A N 1
ATOM 719 C CA . LEU A 1 96 ? -11.674 8.291 11.800 1.00 92.69 96 LEU A CA 1
ATOM 720 C C . LEU A 1 96 ? -13.053 8.238 11.132 1.00 92.69 96 LEU A C 1
ATOM 722 O O . LEU A 1 96 ? -13.140 8.294 9.912 1.00 92.69 96 LEU A O 1
ATOM 726 N N . ARG A 1 97 ? -14.137 8.229 11.916 1.00 91.62 97 ARG A N 1
ATOM 727 C CA . ARG A 1 97 ? -15.508 8.241 11.370 1.00 91.62 97 ARG A CA 1
ATOM 728 C C . ARG A 1 97 ? -15.833 9.488 10.556 1.00 91.62 97 ARG A C 1
ATOM 730 O O . ARG A 1 97 ? -16.718 9.441 9.714 1.00 91.62 97 ARG A O 1
ATOM 737 N N . SER A 1 98 ? -15.142 10.606 10.784 1.00 90.50 98 SER A N 1
ATOM 738 C CA . SER A 1 98 ? -15.344 11.801 9.953 1.00 90.50 98 SER A CA 1
ATOM 739 C C . SER A 1 98 ? -14.853 11.624 8.510 1.00 90.50 98 SER A C 1
ATOM 741 O O . SER A 1 98 ? -15.216 12.417 7.648 1.00 90.50 98 SER A O 1
ATOM 743 N N . LEU A 1 99 ? -14.061 10.577 8.247 1.00 89.31 99 LEU A N 1
ATOM 744 C CA . LEU A 1 99 ? -13.570 10.212 6.921 1.00 89.31 99 LEU A CA 1
ATOM 745 C C . LEU A 1 99 ? -14.510 9.245 6.180 1.00 89.31 99 LEU A C 1
ATOM 747 O O . LEU A 1 99 ? -14.320 9.036 4.980 1.00 89.31 99 LEU A O 1
ATOM 751 N N . ASP A 1 100 ? -15.519 8.670 6.849 1.00 88.38 100 ASP A N 1
ATOM 752 C CA . ASP A 1 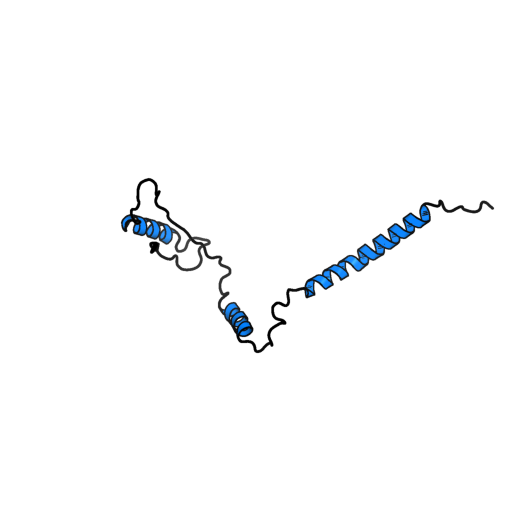100 ? -16.489 7.776 6.206 1.00 88.38 100 ASP A CA 1
ATOM 753 C C . ASP A 1 100 ? -17.237 8.519 5.084 1.00 88.38 100 ASP A C 1
ATOM 755 O O . ASP A 1 100 ? -17.836 9.575 5.297 1.00 88.38 100 ASP A O 1
ATOM 759 N N . GLY A 1 101 ? -17.204 7.965 3.868 1.00 84.19 101 GLY A N 1
ATOM 760 C CA . GLY A 1 101 ? -17.851 8.559 2.691 1.00 84.19 101 GLY A CA 1
ATOM 761 C C . GLY A 1 101 ? -17.136 9.781 2.102 1.00 84.19 101 GLY A C 1
ATOM 762 O O . GLY A 1 101 ? -17.685 10.431 1.211 1.00 84.19 101 GLY A O 1
ATOM 763 N N . SER A 1 102 ? -15.927 10.106 2.571 1.00 86.94 102 SER A N 1
ATOM 764 C CA . SER A 1 102 ? -15.097 11.151 1.966 1.00 86.94 102 SER A CA 1
ATOM 765 C C . SER A 1 102 ? -14.508 10.708 0.619 1.00 86.94 102 SER A C 1
ATOM 767 O O . SER A 1 102 ? -14.253 9.527 0.374 1.00 86.94 102 SER A O 1
ATOM 769 N N . SER A 1 103 ? -14.287 11.666 -0.287 1.00 85.06 103 SER A N 1
ATOM 770 C CA . SER A 1 103 ? -13.672 11.388 -1.588 1.00 85.06 103 SER A CA 1
ATOM 771 C C . SER A 1 103 ? -12.254 10.836 -1.402 1.00 85.06 103 SER A C 1
ATOM 773 O O . SER A 1 103 ? -11.393 11.537 -0.872 1.00 85.06 103 SER A O 1
ATOM 775 N N . GLY A 1 104 ? -12.009 9.608 -1.865 1.00 85.50 104 GLY A N 1
ATOM 776 C CA . GLY A 1 104 ? -10.708 8.932 -1.771 1.00 85.50 104 GLY A CA 1
ATOM 777 C C . GLY A 1 104 ? -10.598 7.889 -0.654 1.00 85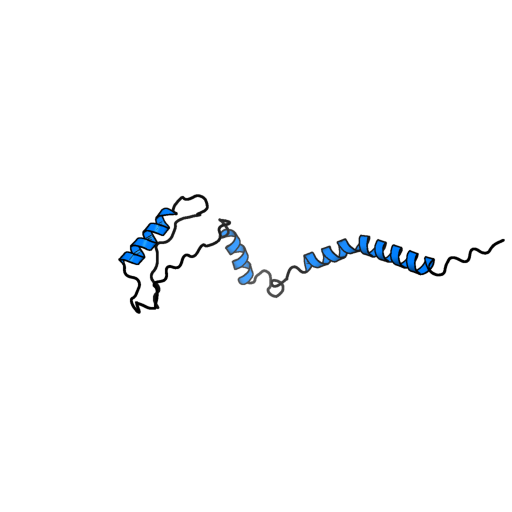.50 104 GLY A C 1
ATOM 778 O O . GLY A 1 104 ? -9.573 7.219 -0.571 1.00 85.50 104 GLY A O 1
ATOM 779 N N . VAL A 1 105 ? -11.638 7.707 0.166 1.00 87.75 105 VAL A N 1
ATOM 780 C CA . VAL A 1 105 ? -11.720 6.606 1.135 1.00 87.75 105 VAL A CA 1
ATOM 781 C C . VAL A 1 105 ? -12.658 5.533 0.593 1.00 87.75 105 VAL A C 1
ATOM 783 O O . VAL A 1 105 ? -13.850 5.772 0.407 1.00 87.75 105 VAL A O 1
ATOM 786 N N . ALA A 1 106 ? -12.106 4.351 0.323 1.00 84.12 106 ALA A N 1
ATOM 787 C CA . ALA A 1 106 ? -12.873 3.176 -0.070 1.00 84.12 106 ALA A CA 1
ATOM 788 C C . ALA A 1 106 ? -13.327 2.391 1.173 1.00 84.12 106 ALA A C 1
ATOM 790 O O . ALA A 1 106 ? -12.572 2.228 2.133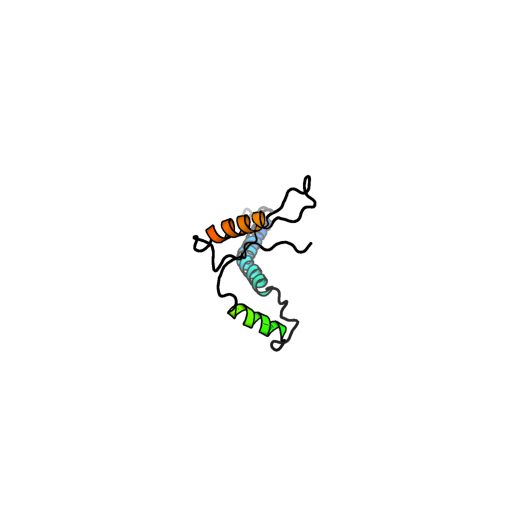 1.00 84.12 106 ALA A O 1
ATOM 791 N N . GLY A 1 107 ? -14.562 1.888 1.149 1.00 82.62 107 GLY A N 1
ATOM 792 C CA . GLY A 1 107 ? -15.097 1.022 2.201 1.00 82.62 107 GLY A CA 1
ATOM 793 C C . GLY A 1 107 ? -15.451 1.731 3.516 1.00 82.62 107 GLY A C 1
ATOM 794 O O . GLY A 1 107 ? -15.749 2.923 3.555 1.00 82.62 107 GLY A O 1
ATOM 795 N N . ARG A 1 108 ? -15.498 0.948 4.603 1.00 85.12 108 ARG A N 1
ATOM 796 C CA . ARG A 1 108 ? -15.801 1.427 5.964 1.00 85.12 108 ARG A CA 1
ATOM 797 C C . ARG A 1 108 ? -14.515 1.657 6.740 1.00 85.12 108 ARG A C 1
ATOM 799 O O . ARG A 1 108 ? -13.684 0.752 6.806 1.00 85.12 108 ARG A O 1
ATOM 806 N N . VAL A 1 109 ? -14.400 2.802 7.406 1.00 91.00 109 VAL A N 1
ATOM 807 C CA . VAL A 1 109 ? -13.260 3.082 8.280 1.00 91.00 109 VAL A CA 1
ATOM 808 C C . VAL A 1 109 ? -13.400 2.293 9.589 1.00 91.00 109 VAL A C 1
ATOM 810 O O . VAL A 1 109 ? -14.455 2.278 10.228 1.00 91.00 109 VAL A O 1
ATOM 813 N N . SER A 1 110 ? -12.334 1.604 10.002 1.00 91.69 110 SER A N 1
ATOM 814 C CA . SER A 1 110 ? -12.311 0.861 11.267 1.00 91.69 110 SER A CA 1
ATOM 815 C C . SER A 1 110 ? -12.283 1.805 12.478 1.00 91.69 110 SER A C 1
ATOM 817 O O . SER A 1 110 ? -11.743 2.909 12.390 1.00 91.69 110 SER A O 1
ATOM 819 N N . PRO A 1 111 ? -12.805 1.394 13.649 1.00 92.38 111 PRO A N 1
ATOM 820 C CA . PRO A 1 111 ? -12.596 2.154 14.875 1.00 92.38 111 PRO A CA 1
ATOM 821 C C . PRO A 1 111 ? -11.123 2.140 15.310 1.00 92.38 111 PRO A C 1
ATOM 823 O O . PRO A 1 111 ? -10.352 1.284 14.876 1.00 92.38 111 PRO A O 1
ATOM 826 N N . ALA A 1 112 ? -10.735 3.063 16.197 1.00 91.88 112 ALA A N 1
ATOM 827 C CA . ALA A 1 112 ? -9.398 3.038 16.782 1.00 91.88 112 ALA A CA 1
ATOM 828 C C . ALA A 1 112 ? -9.279 1.853 17.752 1.00 91.88 112 ALA A C 1
ATOM 830 O O . ALA A 1 112 ? -10.119 1.691 18.646 1.00 91.88 112 ALA A O 1
ATOM 831 N N . LEU A 1 113 ? -8.239 1.043 17.569 1.00 90.44 113 LEU A N 1
ATOM 832 C CA . LEU A 1 113 ? -7.945 -0.122 18.398 1.00 90.44 113 LEU A CA 1
ATOM 833 C C . LEU A 1 113 ? -6.768 0.198 19.332 1.00 90.44 113 LEU A C 1
ATOM 835 O O . LEU A 1 113 ? -5.782 0.776 18.867 1.00 90.44 113 LEU A O 1
ATOM 839 N N . PRO A 1 114 ? -6.863 -0.126 20.634 1.00 86.31 114 PRO A N 1
ATOM 840 C CA . PRO A 1 114 ? -5.749 0.038 21.556 1.00 86.31 114 PRO A CA 1
ATOM 841 C C . PRO A 1 114 ? -4.661 -0.999 21.257 1.00 86.31 114 PRO A C 1
ATOM 843 O O . PRO A 1 114 ? -4.963 -2.124 20.862 1.00 86.31 114 PRO A O 1
ATOM 846 N N . ALA A 1 115 ? -3.400 -0.615 21.461 1.00 83.38 115 ALA A N 1
ATOM 847 C CA . ALA A 1 115 ? -2.292 -1.562 21.445 1.00 83.38 115 ALA A CA 1
ATOM 848 C C . ALA A 1 115 ? -2.370 -2.484 22.675 1.00 83.38 115 ALA A C 1
ATOM 850 O O . ALA A 1 115 ? -2.781 -2.047 23.753 1.00 83.38 115 ALA A O 1
ATOM 851 N N . GLU A 1 116 ? -2.000 -3.753 22.497 1.00 78.31 116 GLU A N 1
ATOM 852 C CA . GLU A 1 116 ? -2.009 -4.765 23.566 1.00 78.31 116 GLU A CA 1
ATOM 853 C C . GLU A 1 116 ? -0.732 -4.743 24.431 1.00 78.31 116 GLU A C 1
ATOM 855 O O . GLU A 1 116 ? -0.737 -5.330 25.516 1.00 78.31 116 GLU A O 1
ATOM 860 N N . ASP A 1 117 ? 0.310 -4.035 23.975 1.00 60.62 117 ASP A N 1
ATOM 861 C CA . ASP A 1 117 ? 1.644 -3.938 24.593 1.00 60.62 117 ASP A CA 1
ATOM 862 C C . ASP A 1 117 ? 1.782 -2.797 25.621 1.00 60.62 117 ASP A C 1
ATOM 864 O O . ASP A 1 117 ? 1.235 -1.689 25.391 1.00 60.62 117 ASP A O 1
#

pLDDT: mean 75.2, std 15.8, range [45.84, 96.88]

Secondary structure (DSSP, 8-state):
-------TTHHHHHHHHHHHHHHHHHHHHHHHHHHT-S--TTTTS-TT-HHHHHHHHHHTT-----PPP-------TTS--PPPPHHHHHHHHHHHHTTTT-TT--SPPPPP-----

Sequence (117 aa):
MPSARLPRWLLPVVLLVVWLGVGATLGPYAGKLGEVATNDQAAFLPRNAESTRVIDAQRAFDQEESVPAIVVWTADSAASSERLRDSQQAAATRALRSLDGSSGVAGRVSPALPAED

Foldseek 3Di:
DPDPPPPPVVVVVVVVVVVVVCCVVCVVVVVVVVVVPPPCPVVVDPPPDPVVVVVVVVVVVPPDPADDDDDDDDDDVVVDPDFDDPVNQVVQQVVQQVCVPPPRDPDDGDGRDGDPD

Radius of gyration: 32.36 Å; chains: 1; bounding box: 65×40×93 Å